Protein AF-A0A9D1FW79-F1 (afdb_monomer_lite)

Organism: NCBI:txid2840915

Radius of gyration: 16.22 Å; chains: 1; bounding box: 42×36×38 Å

Structure (mmCIF, N/CA/C/O backbone):
data_AF-A0A9D1FW79-F1
#
_entry.id   AF-A0A9D1FW79-F1
#
loop_
_atom_site.group_PDB
_atom_site.id
_atom_site.type_symbol
_atom_site.label_atom_id
_atom_site.label_alt_id
_atom_site.label_comp_id
_atom_site.label_asym_id
_atom_site.label_entity_id
_atom_site.label_seq_id
_atom_site.pdbx_PDB_ins_code
_atom_site.Cartn_x
_atom_site.Cartn_y
_atom_site.Cartn_z
_atom_site.occupancy
_atom_site.B_iso_or_equiv
_atom_site.auth_seq_id
_atom_site.auth_comp_id
_atom_site.auth_asym_id
_atom_site.auth_atom_id
_atom_site.pdbx_PDB_model_num
ATOM 1 N N . MET A 1 1 ? -25.979 -17.516 -3.927 1.00 38.56 1 MET A N 1
ATOM 2 C CA . MET A 1 1 ? -25.677 -16.945 -2.597 1.00 38.56 1 MET A CA 1
ATOM 3 C C . MET A 1 1 ? -25.446 -15.450 -2.789 1.00 38.56 1 MET A C 1
ATOM 5 O O . MET A 1 1 ? -24.369 -15.027 -3.184 1.00 38.56 1 MET A O 1
ATOM 9 N N . THR A 1 2 ? -26.517 -14.669 -2.698 1.00 31.45 2 THR A N 1
ATOM 10 C CA . THR A 1 2 ? -26.537 -13.228 -2.967 1.00 31.45 2 THR A CA 1
ATOM 11 C C . THR A 1 2 ? -25.908 -12.499 -1.789 1.00 31.45 2 THR A C 1
ATOM 13 O O . THR A 1 2 ? -26.411 -12.565 -0.671 1.00 31.45 2 THR A O 1
ATOM 16 N N . ILE A 1 3 ? -24.782 -11.828 -2.032 1.00 42.06 3 ILE A N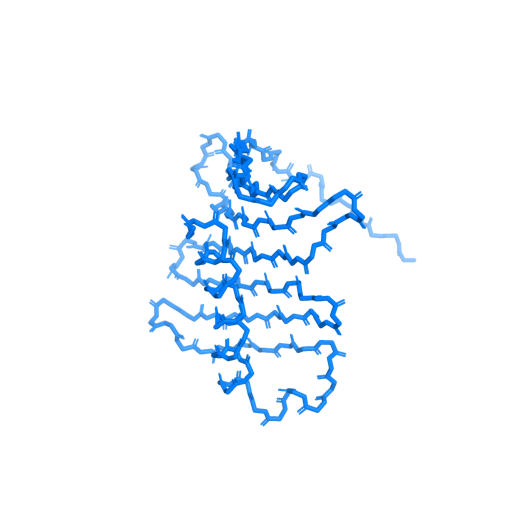 1
ATOM 17 C CA . ILE A 1 3 ? -24.145 -10.951 -1.051 1.00 42.06 3 ILE A CA 1
ATOM 18 C C . ILE A 1 3 ? -25.148 -9.836 -0.756 1.00 42.06 3 ILE A C 1
ATOM 20 O O . ILE A 1 3 ? -25.394 -8.976 -1.598 1.00 42.06 3 ILE A O 1
ATOM 24 N N . SER A 1 4 ? -25.761 -9.867 0.425 1.00 39.12 4 SER A N 1
ATOM 25 C CA . SER A 1 4 ? -26.526 -8.749 0.962 1.00 39.12 4 SER A CA 1
ATOM 26 C C . SER A 1 4 ? -25.555 -7.588 1.166 1.00 39.12 4 SER A C 1
ATOM 28 O O . SER A 1 4 ? -24.880 -7.499 2.194 1.00 39.12 4 SER A O 1
ATOM 30 N N . ILE A 1 5 ? -25.410 -6.739 0.152 1.00 49.00 5 ILE A N 1
ATOM 31 C CA . ILE A 1 5 ? -24.562 -5.554 0.227 1.00 49.00 5 ILE A CA 1
ATOM 32 C C . ILE A 1 5 ? -25.130 -4.668 1.340 1.00 49.00 5 ILE A C 1
ATOM 34 O O . ILE A 1 5 ? -26.250 -4.172 1.248 1.00 49.00 5 ILE A O 1
ATOM 38 N N . LEU A 1 6 ? -24.351 -4.572 2.419 1.00 48.69 6 LEU A N 1
ATOM 39 C CA . LEU A 1 6 ? -24.423 -3.645 3.548 1.00 48.69 6 LEU A CA 1
ATOM 40 C C . LEU A 1 6 ? -25.430 -2.491 3.371 1.00 48.69 6 LEU A C 1
ATOM 42 O O . LEU A 1 6 ? -25.066 -1.408 2.918 1.00 48.69 6 LEU A O 1
ATOM 46 N N . LYS A 1 7 ? -26.669 -2.674 3.847 1.00 49.50 7 LYS A N 1
ATOM 47 C CA . LYS A 1 7 ? -27.671 -1.593 3.968 1.00 49.50 7 LYS A CA 1
ATOM 48 C C . LYS A 1 7 ? -27.249 -0.455 4.921 1.00 49.50 7 LYS A C 1
ATOM 50 O O . LYS A 1 7 ? -27.906 0.575 4.952 1.00 49.50 7 LYS A O 1
ATOM 55 N N . ASN A 1 8 ? -26.131 -0.612 5.639 1.00 56.06 8 ASN A N 1
ATOM 56 C CA . ASN A 1 8 ? -25.614 0.333 6.636 1.00 56.06 8 ASN A CA 1
ATOM 57 C C . ASN A 1 8 ? -24.227 0.909 6.284 1.00 56.06 8 ASN A C 1
ATOM 59 O O . ASN A 1 8 ? -23.521 1.398 7.167 1.00 56.06 8 ASN A O 1
ATOM 63 N N . ALA A 1 9 ? -23.776 0.819 5.028 1.00 63.00 9 ALA A N 1
ATOM 64 C CA . ALA A 1 9 ? -22.492 1.404 4.646 1.00 63.00 9 ALA A CA 1
ATOM 65 C C . ALA A 1 9 ? -22.573 2.942 4.688 1.00 63.00 9 ALA A C 1
ATOM 67 O O . ALA A 1 9 ? -23.198 3.565 3.834 1.00 63.00 9 ALA A O 1
ATOM 68 N N . VAL A 1 10 ? -21.929 3.560 5.683 1.00 71.69 10 VAL A N 1
ATOM 69 C CA . VAL A 1 10 ? -21.806 5.022 5.753 1.00 71.69 10 VAL A CA 1
ATOM 70 C C . VAL A 1 10 ? -20.931 5.491 4.583 1.00 71.69 10 VAL A C 1
ATOM 72 O O . VAL A 1 10 ? -19.798 5.012 4.453 1.00 71.69 10 VAL A O 1
ATOM 75 N N . PRO A 1 11 ? -21.408 6.414 3.728 1.00 77.88 11 PRO A N 1
ATOM 76 C CA . PRO A 1 11 ? -20.617 6.904 2.610 1.00 77.88 11 PRO A CA 1
ATOM 77 C C . PRO A 1 11 ? -19.367 7.626 3.118 1.00 77.88 11 PRO A C 1
ATOM 79 O O . PRO A 1 11 ? -19.426 8.461 4.026 1.00 77.88 11 PRO A O 1
ATOM 82 N N . LEU A 1 12 ? -18.224 7.309 2.514 1.00 84.62 12 LEU A N 1
ATOM 83 C CA . LEU A 1 12 ? -16.963 7.973 2.818 1.00 84.62 12 LEU A CA 1
ATOM 84 C C . LEU A 1 12 ? -16.867 9.286 2.038 1.00 84.62 12 LEU A C 1
ATOM 86 O O . LEU A 1 12 ? -17.032 9.315 0.819 1.00 84.62 12 LEU A O 1
ATOM 90 N N . LEU A 1 13 ? -16.540 10.366 2.741 1.00 88.94 13 LEU A N 1
ATOM 91 C CA . LEU A 1 13 ? -16.044 11.587 2.125 1.00 88.94 13 LEU A CA 1
ATOM 92 C C . LEU A 1 13 ? -14.640 11.342 1.576 1.00 88.94 13 LEU A C 1
ATOM 94 O O . LEU A 1 13 ? -13.857 10.604 2.174 1.00 88.94 13 LEU A O 1
ATOM 98 N N . LYS A 1 14 ? -14.322 11.987 0.453 1.00 91.62 14 LYS A N 1
ATOM 99 C CA . LYS A 1 14 ? -13.047 11.862 -0.258 1.00 91.62 14 LYS A CA 1
ATOM 100 C C . LYS A 1 14 ? -12.403 13.236 -0.407 1.00 91.62 14 LYS A C 1
ATOM 102 O O . LYS A 1 14 ? -13.034 14.159 -0.914 1.00 91.62 14 LYS A O 1
ATOM 107 N N . LYS A 1 15 ? -11.127 13.350 -0.040 1.00 91.81 15 LYS A N 1
ATOM 108 C CA . LYS A 1 15 ? -10.286 14.516 -0.345 1.00 91.81 15 LYS A CA 1
ATOM 109 C C . LYS A 1 15 ? -9.020 14.053 -1.054 1.00 91.81 15 LYS A C 1
ATOM 111 O O . LYS A 1 15 ? -8.261 13.276 -0.480 1.00 91.81 15 LYS A O 1
ATOM 116 N N . SER A 1 16 ? -8.796 14.534 -2.274 1.00 94.44 16 SER A N 1
ATOM 117 C CA . SER A 1 16 ? -7.631 14.181 -3.093 1.00 94.44 16 SER A CA 1
ATOM 118 C C . SER A 1 16 ? -6.787 15.410 -3.405 1.00 94.44 16 SER A C 1
ATOM 120 O O . SER A 1 16 ? -7.325 16.488 -3.636 1.00 94.44 16 SER A O 1
ATOM 122 N N . ILE A 1 17 ? -5.471 15.227 -3.415 1.00 95.00 17 ILE A N 1
ATOM 123 C CA . ILE A 1 17 ? -4.488 16.205 -3.880 1.00 95.00 17 ILE A CA 1
ATOM 124 C C . ILE A 1 17 ? -3.613 15.497 -4.913 1.00 95.00 17 ILE A C 1
ATOM 126 O O . ILE A 1 17 ? -3.139 14.385 -4.664 1.00 95.00 17 ILE A O 1
ATOM 130 N N . GLU A 1 18 ? -3.432 16.126 -6.068 1.00 94.69 18 GLU A N 1
ATOM 131 C CA . GLU A 1 18 ? -2.590 15.631 -7.153 1.00 94.69 18 GLU A CA 1
ATOM 132 C C . GLU A 1 18 ? -1.338 16.497 -7.277 1.00 94.69 18 GLU A C 1
ATOM 134 O O . GLU A 1 18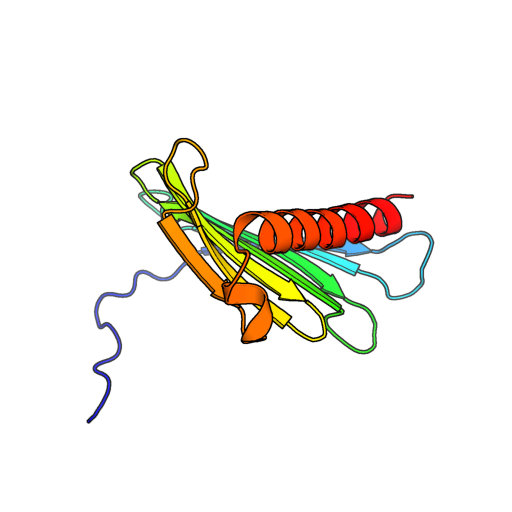 ? -1.400 17.722 -7.191 1.00 94.69 18 GLU A O 1
ATOM 139 N N . PHE A 1 19 ? -0.206 15.837 -7.489 1.00 93.38 19 PHE A N 1
ATOM 140 C CA . PHE A 1 19 ? 1.088 16.450 -7.716 1.00 93.38 19 PHE A CA 1
ATOM 141 C C . PHE A 1 19 ? 1.621 15.940 -9.052 1.00 93.38 19 PHE A C 1
ATOM 143 O O . PHE A 1 19 ? 1.680 14.729 -9.284 1.00 93.38 19 PHE A O 1
ATOM 150 N N . ASN A 1 20 ? 2.040 16.857 -9.918 1.00 92.62 20 ASN A N 1
ATOM 151 C CA . ASN A 1 20 ? 2.739 16.524 -11.154 1.00 92.62 20 ASN A CA 1
ATOM 152 C C . ASN A 1 20 ? 4.247 16.553 -10.902 1.00 92.62 20 ASN A C 1
ATOM 154 O O . ASN A 1 20 ? 4.738 17.457 -10.227 1.00 92.62 20 ASN A O 1
ATOM 158 N N . SER A 1 21 ? 4.975 15.576 -11.438 1.00 87.69 21 SER A N 1
ATOM 159 C CA . SER A 1 21 ? 6.436 15.601 -11.396 1.00 87.69 21 SER A CA 1
ATOM 160 C C . SER A 1 21 ? 6.953 16.745 -12.267 1.00 87.69 21 SER A C 1
ATOM 162 O O . SER A 1 21 ? 6.523 16.900 -13.411 1.00 87.69 21 SER A O 1
ATOM 164 N N . SER A 1 22 ? 7.899 17.523 -11.742 1.00 85.06 22 SER A N 1
ATOM 165 C CA . SER A 1 22 ? 8.600 18.571 -12.493 1.00 85.06 22 SER A CA 1
ATOM 166 C C . SER A 1 22 ? 9.656 18.014 -13.453 1.00 85.06 22 SER A C 1
ATOM 168 O O . SER A 1 22 ? 10.063 18.713 -14.377 1.00 85.06 22 SER A O 1
ATOM 170 N N . ARG A 1 23 ? 10.098 16.765 -13.253 1.00 83.88 23 ARG A N 1
ATOM 171 C CA . ARG A 1 23 ? 11.205 16.152 -14.004 1.00 83.88 23 ARG A CA 1
ATOM 172 C C . ARG A 1 23 ? 10.778 15.097 -15.009 1.00 83.88 23 ARG A C 1
ATOM 174 O O . ARG A 1 23 ? 11.439 14.927 -16.028 1.00 83.88 23 ARG A O 1
ATOM 181 N N . THR A 1 24 ? 9.707 14.358 -14.729 1.00 83.88 24 THR A N 1
ATOM 182 C CA . THR A 1 24 ? 9.240 13.280 -15.608 1.00 83.88 24 THR A CA 1
ATOM 183 C C . THR A 1 24 ? 7.862 13.623 -16.164 1.00 83.88 24 THR A C 1
ATOM 185 O O . THR A 1 24 ? 6.862 13.496 -15.448 1.00 83.88 24 THR A O 1
ATOM 188 N N . PRO A 1 25 ? 7.771 14.033 -17.444 1.00 85.44 25 PRO A N 1
ATOM 189 C CA . PRO A 1 25 ? 6.503 14.386 -18.065 1.00 85.44 25 PRO A CA 1
ATOM 190 C C . PRO A 1 25 ? 5.463 13.271 -17.936 1.00 85.44 25 PRO A C 1
ATOM 192 O O . PRO A 1 25 ? 5.677 12.131 -18.340 1.00 85.44 25 PRO A O 1
ATOM 195 N N . GLY A 1 26 ? 4.301 13.614 -17.382 1.00 86.50 26 GLY A N 1
ATOM 196 C CA . GLY A 1 26 ? 3.197 12.673 -17.200 1.00 86.50 26 GLY A CA 1
ATOM 197 C C . GLY A 1 26 ? 3.317 11.749 -15.987 1.00 86.50 26 GLY A C 1
ATOM 198 O O . GLY A 1 26 ? 2.398 10.960 -15.784 1.00 86.50 26 GLY A O 1
ATOM 199 N N . TYR A 1 27 ? 4.375 11.849 -15.174 1.00 91.00 27 TYR A N 1
ATOM 200 C CA . TYR A 1 27 ? 4.449 11.165 -13.883 1.00 91.00 27 TYR A CA 1
ATOM 201 C C . TYR A 1 27 ? 3.714 11.968 -12.804 1.00 91.00 27 TYR A C 1
ATOM 203 O O . TYR A 1 27 ? 3.926 13.175 -12.659 1.00 91.00 27 TYR A O 1
ATOM 211 N N . ARG A 1 28 ? 2.827 11.304 -12.059 1.00 94.19 28 ARG A N 1
ATOM 212 C CA . ARG A 1 28 ? 1.921 11.938 -11.093 1.00 94.19 28 ARG A CA 1
ATOM 213 C C . ARG A 1 28 ? 1.858 11.164 -9.790 1.00 94.19 28 ARG A C 1
ATOM 215 O O . ARG A 1 28 ? 1.841 9.930 -9.797 1.00 94.19 28 ARG A O 1
ATOM 222 N N . MET A 1 29 ? 1.733 11.904 -8.695 1.00 94.50 29 MET A N 1
ATOM 223 C CA . MET A 1 29 ? 1.410 11.374 -7.378 1.00 94.50 29 MET A CA 1
ATOM 224 C C . MET A 1 29 ? 0.034 11.885 -6.948 1.00 94.50 29 MET A C 1
ATOM 226 O O . MET A 1 29 ? -0.200 13.090 -6.903 1.00 94.50 29 MET A O 1
ATOM 230 N N . THR A 1 30 ? -0.874 10.982 -6.589 1.00 95.50 30 THR A N 1
ATOM 231 C CA . THR A 1 30 ? -2.190 11.329 -6.043 1.00 95.50 30 THR A CA 1
ATOM 232 C C . THR A 1 30 ? -2.284 10.848 -4.602 1.00 95.50 30 THR A C 1
ATOM 234 O O . THR A 1 30 ? -2.250 9.644 -4.335 1.00 95.50 30 THR A O 1
ATOM 237 N N . ASN A 1 31 ? -2.475 11.784 -3.676 1.00 95.06 31 ASN A N 1
ATOM 238 C CA . ASN A 1 31 ? -2.733 11.493 -2.271 1.00 95.06 31 ASN A CA 1
ATOM 239 C C . ASN A 1 31 ? -4.225 11.658 -1.997 1.00 95.06 31 ASN A C 1
ATOM 241 O O . ASN A 1 31 ? -4.785 12.726 -2.233 1.00 95.06 31 ASN A O 1
ATOM 245 N N . THR A 1 32 ? -4.878 10.613 -1.496 1.00 95.00 32 THR A N 1
ATOM 246 C CA . THR A 1 32 ? -6.310 10.643 -1.181 1.00 95.00 32 THR A CA 1
ATOM 247 C C . THR A 1 32 ? -6.558 10.234 0.259 1.00 95.00 32 THR A C 1
ATOM 249 O O . THR A 1 32 ? -5.969 9.276 0.750 1.00 95.00 32 THR A O 1
ATOM 252 N N . LYS A 1 33 ? -7.454 10.957 0.927 1.00 92.31 33 LYS A N 1
ATOM 253 C CA . LYS A 1 33 ? -7.972 10.627 2.252 1.00 92.31 33 LYS A CA 1
ATOM 254 C C . LYS A 1 33 ? -9.455 10.306 2.145 1.00 92.31 33 LYS A C 1
ATOM 256 O O . LYS A 1 33 ? -10.193 11.058 1.506 1.00 92.31 33 LYS A O 1
ATOM 261 N N . TYR A 1 34 ? -9.870 9.227 2.798 1.00 91.12 34 TYR A N 1
ATOM 262 C CA . TYR A 1 34 ? -11.266 8.853 2.969 1.00 91.12 34 TYR A CA 1
ATOM 263 C C . TYR A 1 34 ? -11.619 8.827 4.453 1.00 91.12 34 TYR A C 1
ATOM 265 O O . TYR A 1 34 ? -10.846 8.314 5.265 1.00 91.12 34 TYR A O 1
ATOM 273 N N . TYR A 1 35 ? -12.766 9.402 4.796 1.00 85.81 35 TYR A N 1
ATOM 274 C CA . TYR A 1 35 ? -13.260 9.503 6.169 1.00 85.81 35 TYR A CA 1
ATOM 275 C C . TYR A 1 35 ? -14.779 9.686 6.176 1.00 85.81 35 TYR A C 1
ATOM 277 O O . TYR A 1 35 ? -15.361 10.211 5.232 1.00 85.81 35 TYR A O 1
ATOM 285 N N . THR A 1 36 ? -15.449 9.263 7.238 1.00 82.75 36 THR A N 1
ATOM 286 C CA . THR A 1 36 ? -16.868 9.575 7.483 1.00 82.75 36 THR A CA 1
ATOM 287 C C . THR A 1 36 ? -17.023 10.983 8.071 1.00 82.75 36 THR A C 1
ATOM 289 O O . THR A 1 36 ? -16.056 11.556 8.562 1.00 82.75 36 THR A O 1
ATOM 292 N N . LYS A 1 37 ? -18.235 11.562 8.030 1.00 77.19 37 LYS A N 1
ATOM 293 C CA . LYS A 1 37 ? -18.512 12.909 8.579 1.00 77.19 37 LYS A CA 1
ATOM 294 C C . LYS A 1 37 ? -18.318 12.994 10.100 1.00 77.19 37 LYS A C 1
ATOM 296 O O . LYS A 1 37 ? -17.739 13.961 10.578 1.00 77.19 37 LYS A O 1
ATOM 301 N N . SER A 1 38 ? -18.821 12.007 10.841 1.00 75.75 38 SER A N 1
ATOM 302 C CA . SER A 1 38 ? -18.685 11.893 12.296 1.00 75.75 38 SER A CA 1
ATOM 303 C C . SER A 1 38 ? -18.959 10.441 12.723 1.00 75.75 38 SER A C 1
ATOM 305 O O . SER A 1 38 ? -19.992 9.910 12.310 1.00 75.75 38 SER A O 1
ATOM 307 N N . PRO A 1 39 ? -18.070 9.771 13.486 1.00 69.38 39 PRO A N 1
ATOM 308 C CA . PRO A 1 39 ? -16.685 10.173 13.784 1.00 69.38 39 PRO A CA 1
ATOM 309 C C . PRO A 1 39 ? -15.861 10.291 12.489 1.00 69.38 39 PRO A C 1
ATOM 311 O O . PRO A 1 39 ? -16.325 9.850 11.448 1.00 69.38 39 PRO A O 1
ATOM 314 N N . LEU A 1 40 ? -14.648 10.853 12.492 1.00 69.88 40 LEU A N 1
ATOM 315 C CA . LEU A 1 40 ? -13.759 10.860 11.308 1.00 69.88 40 LEU A CA 1
ATOM 316 C C . LEU A 1 40 ? -13.094 9.478 11.089 1.00 69.88 40 LEU A C 1
ATOM 318 O O . LEU A 1 40 ? -11.871 9.381 10.982 1.00 69.88 40 LEU A O 1
ATOM 322 N N . MET A 1 41 ? -13.881 8.394 11.091 1.00 71.38 41 MET A N 1
ATOM 323 C CA . MET A 1 41 ? -13.403 7.007 11.065 1.00 71.38 41 MET A CA 1
ATOM 324 C C . MET A 1 41 ? -14.289 6.080 10.214 1.00 71.38 41 MET A C 1
ATOM 326 O O . MET A 1 41 ? -15.498 6.057 10.397 1.00 71.38 41 MET A O 1
ATOM 330 N N . PRO A 1 42 ?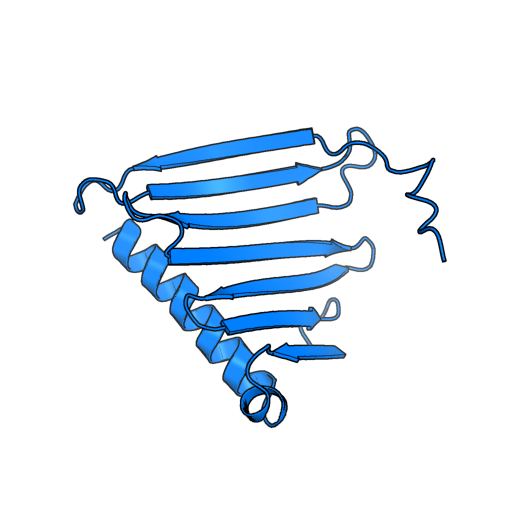 -13.710 5.207 9.375 1.00 67.56 42 PRO A N 1
ATOM 331 C CA . PRO A 1 42 ? -12.290 4.885 9.309 1.00 67.56 42 PRO A CA 1
ATOM 332 C C . PRO A 1 42 ? -11.486 5.961 8.584 1.00 67.56 42 PRO A C 1
ATOM 334 O O . PRO A 1 42 ? -11.945 6.524 7.594 1.00 67.56 42 PRO A O 1
ATOM 337 N N . LYS A 1 43 ? -10.263 6.208 9.058 1.00 85.38 43 LYS A N 1
ATOM 338 C CA . LYS A 1 43 ? -9.297 7.041 8.345 1.00 85.38 43 LYS A CA 1
ATOM 339 C C . LYS A 1 43 ? -8.537 6.154 7.367 1.00 85.38 43 LYS A C 1
ATOM 341 O O . LYS A 1 43 ? -7.715 5.334 7.783 1.00 85.38 43 LYS A O 1
ATOM 346 N N . ILE A 1 44 ? -8.838 6.302 6.082 1.00 92.81 44 ILE A N 1
ATOM 347 C CA . ILE A 1 44 ? -8.115 5.625 5.005 1.00 92.81 44 ILE A CA 1
ATOM 348 C C . ILE A 1 44 ? -7.275 6.666 4.279 1.00 92.81 44 ILE A C 1
ATOM 350 O O . ILE A 1 44 ? -7.787 7.711 3.882 1.00 92.81 44 ILE A O 1
ATOM 354 N N . GLU A 1 45 ? -5.998 6.382 4.084 1.00 94.69 45 GLU A N 1
ATOM 355 C CA . GLU A 1 45 ? -5.091 7.210 3.294 1.00 94.69 45 GLU A CA 1
ATOM 356 C C . GLU A 1 45 ? -4.522 6.359 2.162 1.00 94.69 45 GLU A C 1
ATOM 358 O O . GLU A 1 45 ? -4.199 5.191 2.365 1.00 94.69 45 GLU A O 1
ATOM 363 N N . SER A 1 46 ? -4.432 6.917 0.958 1.00 96.31 46 SER A N 1
ATOM 364 C CA . SER A 1 46 ? -3.832 6.250 -0.193 1.00 96.31 46 SER A CA 1
ATOM 365 C C . SER A 1 46 ? -2.863 7.170 -0.921 1.00 96.31 46 SER A C 1
ATOM 367 O O . SER A 1 46 ? -3.196 8.325 -1.193 1.00 96.31 46 SER A O 1
ATOM 369 N N . HIS A 1 47 ? -1.722 6.616 -1.303 1.00 95.25 47 HIS A N 1
ATOM 370 C CA . HIS A 1 47 ? -0.661 7.244 -2.075 1.00 95.25 47 HIS A CA 1
ATOM 371 C C . HIS A 1 47 ? -0.504 6.474 -3.378 1.00 95.25 47 HIS A C 1
ATOM 373 O O . HIS A 1 47 ? -0.178 5.288 -3.365 1.00 95.25 47 HIS A O 1
ATOM 379 N N . LYS A 1 48 ? -0.770 7.131 -4.502 1.00 96.00 48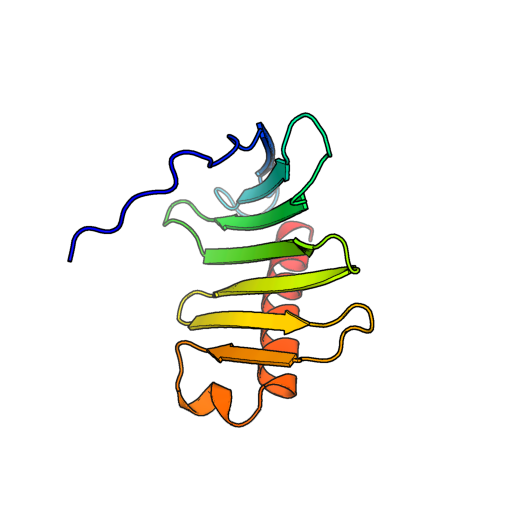 LYS A N 1
ATOM 380 C CA . LYS A 1 48 ? -0.781 6.502 -5.822 1.00 96.00 48 LYS A CA 1
ATOM 381 C C . LYS A 1 48 ? 0.226 7.172 -6.732 1.00 96.00 48 LYS A C 1
ATOM 383 O O . LYS A 1 48 ? 0.187 8.387 -6.877 1.00 96.00 48 LYS A O 1
ATOM 388 N N . PHE A 1 49 ? 1.060 6.374 -7.383 1.00 95.06 49 PHE A N 1
ATOM 389 C CA . PHE A 1 49 ? 1.994 6.821 -8.408 1.00 95.06 49 PHE A CA 1
ATOM 390 C C . PHE A 1 49 ? 1.529 6.310 -9.766 1.00 95.06 49 PHE A C 1
ATOM 392 O O . PHE A 1 49 ? 1.272 5.114 -9.938 1.00 95.06 49 PHE A O 1
ATOM 399 N N . SER A 1 50 ? 1.421 7.206 -10.740 1.00 93.88 50 SER A N 1
ATOM 400 C CA . SER A 1 50 ? 0.911 6.890 -12.078 1.00 93.88 50 SER A CA 1
ATOM 401 C C . SER A 1 50 ? 1.717 7.583 -13.169 1.00 93.88 50 SER A C 1
ATOM 403 O O . SER A 1 50 ? 2.306 8.637 -12.936 1.00 93.88 50 SER A O 1
ATOM 405 N N . THR A 1 51 ? 1.752 6.974 -14.351 1.00 90.44 51 THR A N 1
ATOM 406 C CA . THR A 1 51 ? 2.185 7.617 -15.598 1.00 90.44 51 THR A CA 1
ATOM 407 C C . THR A 1 51 ? 1.002 7.684 -16.565 1.00 90.44 51 THR A C 1
ATOM 409 O O . THR A 1 51 ? -0.113 7.275 -16.232 1.00 90.44 51 THR A O 1
ATOM 412 N N . ARG A 1 52 ? 1.247 8.150 -17.794 1.00 87.12 52 ARG A N 1
ATOM 413 C CA . ARG A 1 52 ? 0.268 8.080 -18.890 1.00 87.12 52 ARG A CA 1
ATOM 414 C C . ARG A 1 52 ? -0.209 6.651 -19.180 1.00 87.12 52 ARG A C 1
ATOM 416 O O . ARG A 1 52 ? -1.363 6.479 -19.543 1.00 87.12 52 ARG A O 1
ATOM 423 N N . ASP A 1 53 ? 0.631 5.644 -18.940 1.00 87.25 53 ASP A N 1
ATOM 424 C CA . ASP A 1 53 ? 0.301 4.225 -19.163 1.00 87.25 53 ASP A CA 1
ATOM 425 C C . ASP A 1 53 ? -0.439 3.590 -17.973 1.00 87.25 53 ASP A C 1
ATOM 427 O O . ASP A 1 53 ? -0.615 2.375 -17.920 1.00 87.25 53 ASP A O 1
ATOM 431 N N . GLY A 1 54 ? -0.834 4.391 -16.981 1.00 88.06 54 GLY A N 1
ATOM 432 C CA . GLY A 1 54 ? -1.628 3.949 -15.841 1.00 88.06 54 GLY A CA 1
ATOM 433 C C . GLY A 1 54 ? -0.868 3.910 -14.517 1.00 88.06 54 GLY A C 1
ATOM 434 O O . GLY A 1 54 ? 0.173 4.546 -14.320 1.00 88.06 54 GLY A O 1
ATOM 435 N N . ILE A 1 55 ? -1.447 3.194 -13.554 1.00 88.19 55 ILE A N 1
ATOM 436 C CA . ILE A 1 55 ? -0.953 3.130 -12.176 1.00 88.19 55 ILE A CA 1
ATOM 437 C C . ILE A 1 55 ? 0.299 2.259 -12.132 1.00 88.19 55 ILE A C 1
ATOM 439 O O . ILE A 1 55 ? 0.273 1.108 -12.553 1.00 88.19 55 ILE A O 1
ATOM 443 N N . LYS A 1 56 ? 1.390 2.802 -11.587 1.00 92.06 56 LYS A N 1
ATOM 444 C CA . LYS A 1 56 ? 2.645 2.064 -11.398 1.00 92.06 56 LYS A CA 1
ATOM 445 C C . LYS A 1 56 ? 2.731 1.438 -10.017 1.00 92.06 56 LYS A C 1
ATOM 447 O O . LYS A 1 56 ? 3.265 0.350 -9.878 1.00 92.06 56 LYS A O 1
ATOM 452 N N . CYS A 1 57 ? 2.230 2.122 -8.994 1.00 94.88 57 CYS A N 1
ATOM 453 C CA . CYS A 1 57 ? 2.013 1.515 -7.686 1.00 94.88 57 CYS A CA 1
ATOM 454 C C . CYS A 1 57 ? 1.044 2.347 -6.848 1.00 94.88 57 CYS A C 1
ATOM 456 O O . CYS A 1 57 ? 0.839 3.540 -7.086 1.00 94.88 57 CYS A O 1
ATOM 458 N N . GLU A 1 58 ? 0.458 1.709 -5.846 1.00 96.62 58 GLU A N 1
ATOM 459 C CA . GLU A 1 58 ? -0.393 2.351 -4.858 1.00 96.62 58 GLU A CA 1
ATOM 460 C C . GLU A 1 58 ? -0.137 1.745 -3.480 1.00 96.62 58 GLU A C 1
ATOM 462 O O . GLU A 1 58 ? -0.112 0.529 -3.310 1.00 96.62 58 GLU A O 1
ATOM 467 N N . PHE A 1 59 ? 0.004 2.601 -2.479 1.00 97.69 59 PHE A N 1
ATOM 468 C CA . PHE A 1 59 ? -0.040 2.225 -1.076 1.00 97.69 59 PHE A CA 1
ATOM 469 C C . PHE A 1 59 ? -1.329 2.764 -0.467 1.00 97.69 59 PHE A C 1
ATOM 471 O O . PHE A 1 59 ? -1.697 3.912 -0.705 1.00 97.69 59 PHE A O 1
ATOM 478 N N . SER A 1 60 ? -2.030 1.957 0.320 1.00 97.25 60 SER A N 1
ATOM 479 C CA . SER A 1 60 ? -3.168 2.407 1.116 1.00 97.25 60 SER A CA 1
ATOM 480 C C . SER A 1 60 ? -3.028 1.923 2.548 1.00 97.25 60 SER A C 1
ATOM 482 O O . SER A 1 60 ? -2.643 0.782 2.773 1.00 97.25 60 SER A O 1
ATOM 484 N N . THR A 1 61 ? -3.414 2.749 3.510 1.00 96.81 61 THR A N 1
ATOM 485 C CA . THR A 1 61 ? -3.504 2.364 4.915 1.00 96.81 61 THR A CA 1
ATOM 486 C C . THR A 1 61 ? -4.872 2.728 5.467 1.00 96.81 61 THR A C 1
ATOM 488 O O . THR A 1 61 ? -5.398 3.808 5.196 1.00 96.81 61 THR A O 1
ATOM 491 N N . LYS A 1 62 ? -5.473 1.820 6.231 1.00 94.75 62 LYS A N 1
ATOM 492 C CA . LYS A 1 62 ? -6.675 2.066 7.027 1.00 94.75 62 LYS A CA 1
ATOM 493 C C . LYS A 1 62 ? -6.291 1.976 8.493 1.00 94.75 62 LYS A C 1
ATOM 495 O O . LYS A 1 62 ? -5.861 0.918 8.941 1.00 94.75 62 LYS A O 1
ATOM 500 N N . SER A 1 63 ? -6.495 3.059 9.234 1.00 92.06 63 SER A N 1
ATOM 501 C CA . SER A 1 63 ? -6.367 3.051 10.694 1.00 92.06 63 SER A CA 1
ATOM 502 C C . SER A 1 63 ? -7.707 2.704 11.342 1.00 92.06 63 SER A C 1
ATOM 504 O O . SER A 1 63 ? -8.758 3.201 10.920 1.00 92.06 63 SER A O 1
ATOM 506 N N . PHE A 1 64 ? -7.666 1.839 12.350 1.00 88.94 64 PHE A N 1
ATOM 507 C CA . PHE A 1 64 ? -8.817 1.447 13.161 1.00 88.94 64 PHE A CA 1
ATOM 508 C C . PHE A 1 64 ? -8.818 2.204 14.499 1.00 88.94 64 PHE A C 1
ATOM 510 O O . PHE A 1 64 ? -7.833 2.845 14.866 1.00 88.94 64 PHE A O 1
ATOM 517 N N . GLN A 1 65 ? -9.940 2.155 15.222 1.00 86.56 65 GLN A N 1
ATOM 518 C CA . GLN A 1 65 ? -10.114 2.885 16.486 1.00 86.56 65 GLN A CA 1
ATOM 519 C C . GLN A 1 65 ? -9.165 2.410 17.597 1.00 86.56 65 GLN A C 1
ATOM 521 O O . GLN A 1 65 ? -8.745 3.212 18.423 1.00 86.56 65 GLN A O 1
ATOM 526 N N . ASP A 1 66 ? -8.787 1.133 17.590 1.00 89.12 66 ASP A N 1
ATOM 527 C CA . ASP A 1 66 ? -7.846 0.523 18.539 1.00 89.12 66 ASP A CA 1
ATOM 528 C C . ASP A 1 66 ? -6.365 0.822 18.217 1.00 89.12 66 ASP A C 1
ATOM 530 O O . ASP A 1 66 ? -5.456 0.327 18.888 1.00 89.12 66 ASP A O 1
ATOM 534 N N . GLY A 1 67 ? -6.109 1.620 17.174 1.00 90.44 67 GLY A N 1
ATOM 535 C CA . GLY A 1 67 ? -4.774 1.948 16.683 1.00 90.44 67 GLY A CA 1
ATOM 536 C C . GLY A 1 67 ? -4.156 0.883 15.775 1.00 90.44 67 GLY A C 1
ATOM 537 O O . GLY A 1 67 ? -3.065 1.113 15.246 1.00 90.44 67 GLY A O 1
ATOM 538 N N . SER A 1 68 ? -4.828 -0.251 15.548 1.00 94.25 68 SER A N 1
ATOM 539 C CA . SER A 1 68 ? -4.406 -1.215 14.532 1.00 94.25 68 SER A CA 1
ATOM 540 C C . SER A 1 68 ? -4.485 -0.601 13.131 1.00 94.25 68 SER A C 1
ATOM 542 O O . SER A 1 68 ? -5.151 0.419 12.895 1.00 94.25 68 SER A O 1
ATOM 544 N N . LYS A 1 69 ? -3.762 -1.199 12.181 1.00 95.94 69 LYS A N 1
ATOM 545 C CA . LYS A 1 69 ? -3.689 -0.725 10.795 1.00 95.94 69 LYS A CA 1
ATOM 546 C C . LYS A 1 69 ? -3.803 -1.875 9.810 1.00 95.94 69 LYS A C 1
ATOM 548 O O . LYS A 1 69 ? -3.230 -2.937 10.026 1.00 95.94 69 LYS A O 1
ATOM 553 N N . LEU A 1 70 ? -4.499 -1.628 8.705 1.00 97.50 70 LEU A N 1
ATOM 554 C CA . LEU A 1 70 ? -4.453 -2.457 7.506 1.00 97.50 70 LEU A CA 1
ATOM 555 C C . LEU A 1 70 ? -3.704 -1.687 6.426 1.00 97.50 70 LEU A C 1
ATOM 557 O O . LEU A 1 70 ? -4.219 -0.696 5.912 1.00 97.50 70 LEU A O 1
ATOM 561 N N . ASP A 1 71 ? -2.536 -2.187 6.065 1.00 98.00 71 ASP A N 1
ATOM 562 C CA . ASP A 1 71 ? -1.720 -1.683 4.975 1.00 98.00 71 ASP A CA 1
ATOM 563 C C . ASP A 1 71 ? -1.921 -2.555 3.738 1.00 98.00 71 ASP A C 1
ATOM 565 O O . ASP A 1 71 ? -1.975 -3.784 3.816 1.00 98.00 71 ASP A O 1
ATOM 569 N N . VAL A 1 72 ? -2.053 -1.915 2.583 1.00 98.31 72 VAL A N 1
ATOM 570 C CA . VAL A 1 72 ? -2.223 -2.573 1.292 1.00 98.31 72 VAL A CA 1
ATOM 571 C C . VAL A 1 72 ? -1.258 -1.951 0.296 1.00 98.31 72 VAL A C 1
ATOM 573 O O . VAL A 1 72 ? -1.396 -0.781 -0.061 1.00 98.31 72 VAL A O 1
ATOM 576 N N . PHE A 1 73 ? -0.311 -2.747 -0.182 1.00 98.12 73 PHE A N 1
ATOM 577 C CA . PHE A 1 73 ? 0.596 -2.394 -1.265 1.00 98.12 73 PHE A CA 1
ATOM 578 C C . PHE A 1 73 ? 0.069 -3.023 -2.547 1.00 98.12 73 PHE A C 1
ATOM 580 O O . PHE A 1 73 ? -0.219 -4.216 -2.587 1.00 98.12 73 PHE A O 1
ATOM 587 N N . ARG A 1 74 ? -0.077 -2.214 -3.587 1.00 97.44 74 ARG A N 1
ATOM 588 C CA . ARG A 1 74 ? -0.381 -2.633 -4.954 1.00 97.44 74 ARG A CA 1
ATOM 589 C C . ARG A 1 74 ? 0.824 -2.240 -5.790 1.00 97.44 74 ARG A C 1
ATOM 591 O O . ARG A 1 74 ? 0.954 -1.086 -6.199 1.00 97.44 74 ARG A O 1
ATOM 598 N N . LEU A 1 75 ? 1.753 -3.171 -5.916 1.00 95.25 75 LEU A N 1
ATOM 599 C CA . LEU A 1 75 ? 2.944 -3.072 -6.748 1.00 95.25 75 LEU A CA 1
ATOM 600 C C . LEU A 1 75 ? 2.597 -3.576 -8.165 1.00 95.25 75 LEU A C 1
ATOM 602 O O . LEU A 1 75 ? 1.531 -4.172 -8.327 1.00 95.25 75 LEU A O 1
ATOM 606 N N . PRO A 1 76 ? 3.449 -3.346 -9.184 1.00 91.12 76 PRO A N 1
ATOM 607 C CA . PRO A 1 76 ? 3.169 -3.777 -10.557 1.00 91.12 76 PRO A CA 1
ATOM 608 C C . PRO A 1 76 ? 2.750 -5.248 -10.675 1.00 91.12 76 PRO A C 1
ATOM 610 O O . PRO A 1 76 ? 1.757 -5.543 -11.332 1.00 91.12 76 PRO A O 1
ATOM 613 N N . ASP A 1 77 ? 3.453 -6.131 -9.962 1.00 91.69 77 ASP A N 1
ATOM 614 C CA . ASP A 1 77 ? 3.300 -7.586 -10.089 1.00 91.69 77 ASP A CA 1
ATOM 615 C C . ASP A 1 77 ? 2.780 -8.248 -8.802 1.00 91.69 77 ASP A C 1
ATOM 617 O O . ASP A 1 77 ? 2.680 -9.471 -8.708 1.00 91.69 77 ASP A O 1
ATOM 621 N N . GLU A 1 78 ? 2.473 -7.457 -7.769 1.00 95.19 78 GLU A N 1
ATOM 622 C CA . GLU A 1 78 ? 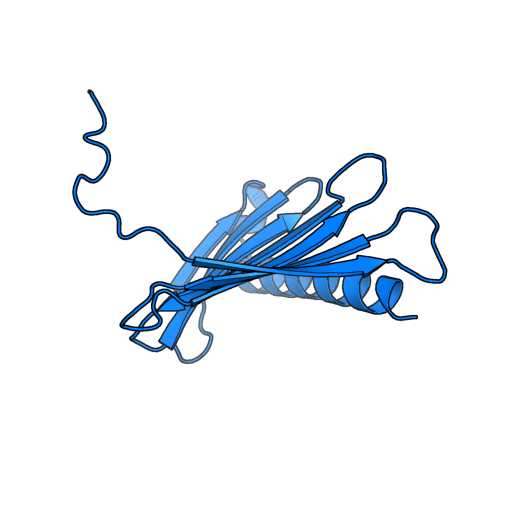2.186 -7.991 -6.441 1.00 95.19 78 GLU A CA 1
ATOM 623 C C . GLU A 1 78 ? 1.202 -7.128 -5.651 1.00 95.19 78 GLU A C 1
ATOM 625 O O . GLU A 1 78 ? 1.332 -5.906 -5.559 1.00 95.19 78 GLU A O 1
ATOM 630 N N . ILE A 1 79 ? 0.241 -7.782 -4.998 1.00 97.62 79 ILE A N 1
ATOM 631 C CA . ILE A 1 79 ? -0.624 -7.168 -3.997 1.00 97.62 79 ILE A CA 1
ATOM 632 C C . ILE A 1 79 ? -0.294 -7.763 -2.633 1.00 97.62 79 ILE A C 1
ATOM 634 O O . ILE A 1 79 ? -0.479 -8.958 -2.410 1.00 97.62 79 ILE A O 1
ATOM 638 N N . ILE A 1 80 ? 0.115 -6.909 -1.698 1.00 98.38 80 ILE A N 1
ATOM 639 C CA . ILE A 1 80 ? 0.451 -7.285 -0.323 1.00 98.38 80 ILE A CA 1
ATOM 640 C C . ILE A 1 80 ? -0.549 -6.626 0.619 1.00 98.38 80 ILE A C 1
ATOM 642 O O . ILE A 1 80 ? -0.792 -5.424 0.536 1.00 98.38 80 ILE A O 1
ATOM 646 N N . LYS A 1 81 ? -1.124 -7.403 1.532 1.00 98.44 81 LYS A N 1
ATOM 647 C CA . LYS A 1 81 ? -2.024 -6.946 2.594 1.00 98.44 81 LYS A CA 1
ATOM 648 C C . LYS A 1 81 ? -1.411 -7.305 3.938 1.00 98.44 81 LYS A C 1
ATOM 650 O O . LYS A 1 81 ? -1.090 -8.468 4.169 1.00 98.44 81 LYS A O 1
ATOM 655 N N . VAL A 1 82 ? -1.282 -6.325 4.823 1.00 98.38 82 VAL A N 1
ATOM 656 C CA . VAL A 1 82 ? -0.658 -6.492 6.138 1.00 98.38 82 VAL A CA 1
ATOM 657 C C . VAL A 1 82 ? -1.555 -5.876 7.198 1.00 98.38 82 VAL A C 1
ATOM 659 O O . VAL A 1 82 ? -1.880 -4.694 7.131 1.00 98.38 82 VAL A O 1
ATOM 662 N N . VAL A 1 83 ? -1.960 -6.669 8.184 1.00 97.94 83 VAL A N 1
ATOM 663 C CA . VAL A 1 83 ? -2.631 -6.180 9.391 1.00 97.94 83 VAL A CA 1
ATOM 664 C C . VAL A 1 83 ? -1.591 -6.073 10.491 1.00 97.94 83 VAL A C 1
ATOM 666 O O . VAL A 1 83 ? -0.918 -7.056 10.800 1.00 97.94 83 VAL A O 1
ATOM 669 N N . LYS A 1 84 ? -1.487 -4.895 11.099 1.00 97.00 84 LYS A N 1
ATOM 670 C CA . LYS A 1 84 ? -0.604 -4.626 12.233 1.00 97.00 84 LYS A CA 1
ATOM 671 C C . LYS A 1 84 ? -1.406 -4.195 13.444 1.00 97.00 84 LYS A C 1
ATOM 673 O O . LYS A 1 84 ? -2.411 -3.496 13.298 1.00 97.00 84 LYS A O 1
ATOM 678 N N . ASN A 1 85 ? -0.940 -4.548 14.636 1.00 96.31 85 ASN A N 1
ATOM 679 C CA . ASN A 1 85 ? -1.474 -3.955 15.860 1.00 96.31 85 ASN A CA 1
ATOM 680 C C . ASN A 1 85 ? -0.956 -2.515 16.057 1.00 96.31 85 ASN A C 1
ATOM 682 O O . ASN A 1 85 ? -0.172 -1.995 15.259 1.00 96.31 85 ASN A O 1
ATOM 686 N N . ARG A 1 86 ? -1.378 -1.873 17.152 1.00 95.19 86 ARG A N 1
ATOM 687 C CA . ARG A 1 86 ? -0.963 -0.505 17.509 1.00 95.19 86 ARG A CA 1
ATOM 688 C C . ARG A 1 86 ? 0.545 -0.327 17.739 1.00 95.19 86 ARG A C 1
ATOM 690 O O . ARG A 1 86 ? 1.026 0.797 17.682 1.00 95.19 86 ARG A O 1
ATOM 697 N N . PHE A 1 87 ? 1.272 -1.415 17.993 1.00 96.38 87 PHE A N 1
ATOM 698 C CA . PHE A 1 87 ? 2.722 -1.421 18.212 1.00 96.38 87 PHE A CA 1
ATOM 699 C C . PHE A 1 87 ? 3.518 -1.669 16.923 1.00 96.38 87 PHE A C 1
ATOM 701 O O . PHE A 1 87 ? 4.740 -1.604 16.934 1.00 96.38 87 PHE A O 1
ATOM 708 N N . GLY A 1 88 ? 2.833 -1.923 15.803 1.00 93.12 88 GLY A N 1
ATOM 709 C CA . GLY A 1 88 ? 3.459 -2.190 14.511 1.00 93.12 88 GLY A CA 1
ATOM 710 C C . GLY A 1 88 ? 3.744 -3.666 14.232 1.00 93.12 88 GLY A C 1
ATOM 711 O O . GLY A 1 88 ? 4.169 -3.974 13.124 1.00 93.12 88 GLY A O 1
ATOM 712 N N . GLU A 1 89 ? 3.449 -4.573 15.167 1.00 95.94 89 GLU A N 1
ATOM 713 C CA . GLU A 1 89 ? 3.638 -6.014 14.975 1.00 95.94 89 GLU A CA 1
ATOM 714 C C . GLU A 1 89 ? 2.662 -6.552 13.926 1.00 95.94 89 GLU A C 1
ATOM 716 O O . GLU A 1 89 ? 1.452 -6.296 14.009 1.00 95.94 89 GLU A O 1
ATOM 721 N N . ILE A 1 90 ? 3.165 -7.348 12.981 1.00 96.94 90 ILE A N 1
ATOM 722 C CA . ILE A 1 90 ? 2.347 -8.009 11.963 1.00 96.94 90 ILE A CA 1
ATOM 723 C C . ILE A 1 90 ? 1.492 -9.100 12.629 1.00 96.94 90 ILE A C 1
ATOM 725 O O . ILE A 1 90 ? 2.006 -10.053 13.207 1.00 96.94 90 ILE A O 1
ATOM 729 N N . LYS A 1 91 ? 0.164 -8.963 12.542 1.00 97.31 91 LYS A N 1
ATOM 730 C CA . LYS A 1 91 ? -0.817 -9.951 13.033 1.00 97.31 91 LYS A CA 1
ATOM 731 C C . LYS A 1 91 ? -1.426 -10.792 11.918 1.00 97.31 91 LYS A C 1
ATOM 733 O O . LYS A 1 91 ? -1.844 -11.916 12.168 1.00 97.31 91 LYS A O 1
ATOM 738 N N . ALA A 1 92 ? -1.474 -10.263 10.699 1.00 97.62 92 ALA A N 1
ATOM 739 C CA . ALA A 1 92 ? -1.841 -11.031 9.518 1.00 97.62 92 ALA A CA 1
ATOM 740 C C . ALA A 1 92 ? -1.112 -10.489 8.292 1.00 97.62 92 ALA A C 1
ATOM 742 O O . ALA A 1 92 ? -0.911 -9.281 8.158 1.00 97.62 92 ALA A O 1
ATOM 743 N N . PHE A 1 93 ? -0.758 -11.385 7.381 1.00 98.25 93 PHE A N 1
ATOM 744 C CA . PHE A 1 93 ? -0.062 -11.056 6.149 1.00 98.25 93 PHE A CA 1
ATOM 745 C C . PHE A 1 93 ? -0.617 -11.900 5.008 1.00 98.25 93 PHE A C 1
ATOM 747 O O . PHE A 1 93 ? -0.911 -13.081 5.190 1.00 98.25 93 PHE A O 1
ATOM 754 N N . LYS A 1 94 ? -0.760 -11.293 3.832 1.00 98.19 94 LYS A N 1
ATOM 755 C CA . LYS A 1 94 ? -1.061 -12.008 2.596 1.00 98.19 94 LYS A CA 1
ATOM 756 C C . LYS A 1 94 ? -0.435 -11.297 1.407 1.00 98.19 94 LYS A C 1
ATOM 758 O O . LYS A 1 94 ? -0.744 -10.131 1.168 1.00 98.19 94 LYS A O 1
ATOM 763 N N . SER A 1 95 ? 0.358 -12.022 0.637 1.00 98.00 95 SER A N 1
ATOM 764 C CA . SER A 1 95 ? 0.798 -11.628 -0.697 1.00 98.00 95 SER A CA 1
ATOM 765 C C . SER A 1 95 ? 0.044 -12.418 -1.770 1.00 98.00 95 SER A C 1
ATOM 767 O O . SER A 1 95 ? -0.343 -13.569 -1.548 1.00 98.00 95 SER A O 1
ATOM 769 N N . SER A 1 96 ? -0.177 -11.798 -2.932 1.00 97.50 96 SER A N 1
ATOM 770 C CA . SER A 1 96 ? -0.620 -12.487 -4.148 1.00 97.50 96 SER A CA 1
ATOM 771 C C . SER A 1 96 ? 0.455 -13.395 -4.754 1.00 97.50 96 SER A C 1
ATOM 773 O O . SER A 1 96 ? 0.113 -14.258 -5.552 1.00 97.50 96 SER A O 1
ATOM 775 N N . ILE A 1 97 ? 1.726 -13.210 -4.385 1.00 96.25 97 ILE A N 1
ATOM 776 C CA . ILE A 1 97 ? 2.832 -14.111 -4.721 1.00 96.25 97 ILE A CA 1
ATOM 777 C C . ILE A 1 97 ? 2.995 -15.090 -3.556 1.00 96.25 97 ILE A C 1
ATOM 779 O O . ILE A 1 97 ? 3.365 -14.702 -2.447 1.00 96.25 97 ILE A O 1
ATOM 783 N N . GLU A 1 98 ? 2.700 -16.369 -3.789 1.00 93.38 98 GLU A N 1
ATOM 784 C CA . GLU A 1 98 ? 2.604 -17.368 -2.718 1.00 93.38 98 GLU A CA 1
ATOM 785 C C . GLU A 1 98 ? 3.900 -17.512 -1.914 1.00 93.38 98 GLU A C 1
ATOM 787 O O . GLU A 1 98 ? 3.858 -17.525 -0.682 1.00 93.38 98 GLU A O 1
ATOM 792 N N . GLN A 1 99 ? 5.050 -17.513 -2.594 1.00 94.25 99 GLN A N 1
ATOM 793 C CA . GLN A 1 99 ? 6.373 -17.671 -1.984 1.00 94.25 99 GLN A CA 1
ATOM 794 C C . GLN A 1 99 ? 6.674 -16.568 -0.963 1.00 94.25 99 GLN A C 1
ATOM 796 O O . GLN A 1 99 ? 7.338 -16.813 0.046 1.00 94.25 99 GLN A O 1
ATOM 801 N N . HIS A 1 100 ? 6.159 -15.358 -1.185 1.00 94.69 100 HIS A N 1
ATOM 802 C CA . HIS A 1 100 ? 6.390 -14.219 -0.302 1.00 94.69 100 HIS A CA 1
ATOM 803 C C . HIS A 1 100 ? 5.655 -14.336 1.043 1.00 94.69 100 HIS A C 1
ATOM 805 O O . HIS A 1 100 ? 6.042 -13.668 2.004 1.00 94.69 100 HIS A O 1
ATOM 811 N N . ASN A 1 101 ? 4.648 -15.215 1.158 1.00 93.12 101 ASN A N 1
ATOM 812 C CA . ASN A 1 101 ? 3.967 -15.485 2.430 1.00 93.12 101 ASN A CA 1
ATOM 813 C C . ASN A 1 101 ? 4.862 -16.215 3.447 1.00 93.12 101 ASN A C 1
ATOM 815 O O . ASN A 1 101 ? 4.570 -16.171 4.638 1.00 93.12 101 ASN A O 1
ATOM 819 N N . SER A 1 102 ? 5.958 -16.845 3.001 1.00 93.56 102 SER A N 1
ATOM 820 C CA . SER A 1 102 ? 6.914 -17.540 3.879 1.00 93.56 102 SER A CA 1
ATOM 821 C C . SER A 1 102 ? 7.791 -16.597 4.713 1.00 93.56 102 SER A C 1
ATOM 823 O O . SER A 1 102 ? 8.337 -17.012 5.732 1.00 93.56 102 SER A O 1
ATOM 825 N N . ASN A 1 103 ? 7.921 -15.326 4.311 1.00 95.38 103 ASN A N 1
ATOM 826 C CA . ASN A 1 103 ? 8.702 -14.330 5.045 1.00 95.38 103 ASN A CA 1
ATOM 827 C C . ASN A 1 103 ? 7.997 -12.955 5.072 1.00 95.38 103 ASN A C 1
ATOM 829 O O . ASN A 1 103 ? 8.401 -12.033 4.354 1.00 95.38 103 ASN A O 1
ATOM 833 N N . PRO A 1 104 ? 6.929 -12.811 5.883 1.00 94.94 104 PRO A N 1
ATOM 834 C CA . PRO A 1 104 ? 6.106 -11.601 5.949 1.00 94.94 104 PRO A CA 1
ATOM 835 C C . PRO A 1 104 ? 6.881 -10.314 6.249 1.00 94.94 104 PRO A C 1
ATOM 837 O O . PRO A 1 104 ? 6.697 -9.318 5.553 1.00 94.94 104 PRO A O 1
ATOM 840 N N . GLU A 1 105 ? 7.762 -10.346 7.253 1.00 95.19 105 GLU A N 1
ATOM 841 C CA . GLU A 1 105 ? 8.570 -9.201 7.701 1.00 95.19 105 GLU A CA 1
ATOM 842 C C . GLU A 1 105 ? 9.446 -8.675 6.558 1.00 95.19 105 GLU A C 1
ATOM 844 O O . GLU A 1 105 ? 9.335 -7.517 6.149 1.00 95.19 105 GLU A O 1
ATOM 849 N N . LYS A 1 106 ? 10.257 -9.554 5.951 1.00 96.31 106 LYS A N 1
ATOM 850 C CA . LYS A 1 106 ? 11.159 -9.175 4.855 1.00 96.31 106 LYS A CA 1
ATOM 851 C C . LYS A 1 106 ? 10.397 -8.657 3.636 1.00 96.31 106 LYS A C 1
ATOM 853 O O . LYS A 1 106 ? 10.823 -7.680 3.017 1.00 96.31 106 LYS A O 1
ATOM 858 N N . THR A 1 107 ? 9.282 -9.297 3.278 1.00 96.56 107 THR A N 1
ATOM 859 C CA . THR A 1 107 ? 8.457 -8.862 2.143 1.00 96.56 107 THR A CA 1
ATOM 860 C C . THR A 1 107 ? 7.834 -7.492 2.406 1.00 96.56 107 THR A C 1
ATOM 862 O O . THR A 1 107 ? 7.862 -6.621 1.535 1.00 96.56 107 THR A O 1
ATOM 865 N N . TYR A 1 108 ? 7.310 -7.271 3.611 1.00 96.56 108 TYR A N 1
ATOM 866 C CA . TYR A 1 108 ? 6.727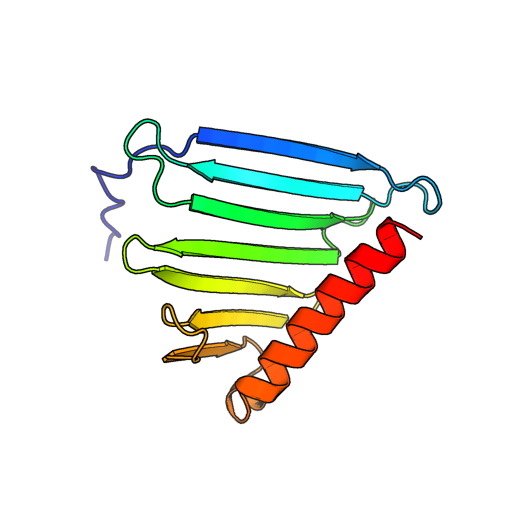 -5.995 4.007 1.00 96.56 108 TYR A CA 1
ATOM 867 C C . TYR A 1 108 ? 7.759 -4.855 3.999 1.00 96.56 108 TYR A C 1
ATOM 869 O O . TYR A 1 108 ? 7.483 -3.791 3.441 1.00 96.56 108 TYR A O 1
ATOM 877 N N . GLU A 1 109 ? 8.968 -5.078 4.526 1.00 96.44 109 GLU A N 1
ATOM 878 C CA . GLU A 1 109 ? 10.059 -4.095 4.463 1.00 96.44 109 GLU A CA 1
ATOM 879 C C . GLU A 1 109 ? 10.437 -3.744 3.018 1.00 96.44 109 GLU A C 1
ATOM 881 O O . GLU A 1 109 ? 10.539 -2.567 2.663 1.00 96.44 109 GLU A O 1
ATOM 886 N N . LYS A 1 110 ? 10.549 -4.749 2.142 1.00 96.00 110 LYS A N 1
ATOM 887 C CA . LYS A 1 110 ? 10.838 -4.531 0.718 1.00 96.00 110 LYS A CA 1
ATOM 888 C C . LYS A 1 110 ? 9.737 -3.720 0.026 1.00 96.00 110 LYS A C 1
ATOM 890 O O . LYS A 1 110 ? 10.036 -2.833 -0.773 1.00 96.00 110 LYS A O 1
ATOM 895 N N . ALA A 1 111 ? 8.471 -3.986 0.347 1.00 96.31 111 ALA A N 1
ATOM 896 C CA . ALA A 1 111 ? 7.337 -3.247 -0.201 1.00 96.31 111 ALA A CA 1
ATOM 897 C C . ALA A 1 111 ? 7.344 -1.771 0.226 1.00 96.31 111 ALA A C 1
ATOM 899 O O . ALA A 1 111 ? 7.114 -0.887 -0.605 1.00 96.31 111 ALA A O 1
ATOM 900 N N . LYS A 1 112 ? 7.666 -1.489 1.497 1.00 95.75 112 LYS A N 1
ATOM 901 C CA . LYS A 1 112 ? 7.872 -0.113 1.974 1.00 95.75 112 LYS A CA 1
ATOM 902 C C . LYS A 1 112 ? 8.996 0.578 1.214 1.00 95.75 112 LYS A C 1
ATOM 904 O O . LYS A 1 112 ? 8.819 1.724 0.805 1.00 95.75 112 LYS A O 1
ATOM 909 N N . GLU A 1 113 ? 10.115 -0.105 0.988 1.00 96.00 113 GLU A N 1
ATOM 910 C CA . GLU A 1 113 ? 11.246 0.484 0.270 1.00 96.00 113 GLU A CA 1
ATOM 911 C C . GLU A 1 113 ? 10.888 0.836 -1.179 1.00 96.00 113 GLU A C 1
ATOM 913 O O . GLU A 1 113 ? 11.256 1.907 -1.657 1.00 96.00 113 GLU A O 1
ATOM 918 N N . VAL A 1 114 ? 10.080 0.013 -1.858 1.00 94.56 114 VAL A N 1
ATOM 919 C CA . VAL A 1 114 ? 9.583 0.327 -3.210 1.00 94.56 114 VAL A CA 1
ATOM 920 C C . VAL A 1 114 ? 8.773 1.629 -3.217 1.00 94.56 114 VAL A C 1
ATOM 922 O O . VAL A 1 114 ? 9.013 2.499 -4.056 1.00 94.56 114 VAL A O 1
ATOM 925 N N . ILE A 1 115 ? 7.836 1.798 -2.280 1.00 94.00 115 ILE A N 1
ATOM 926 C CA . ILE A 1 115 ? 7.017 3.019 -2.181 1.00 94.00 115 ILE A CA 1
ATOM 927 C C . ILE A 1 115 ? 7.877 4.238 -1.816 1.00 94.00 115 ILE A C 1
ATOM 929 O O . ILE A 1 115 ? 7.718 5.311 -2.409 1.00 94.00 115 ILE A O 1
ATOM 933 N N . SER A 1 116 ? 8.825 4.076 -0.893 1.00 92.81 116 SER A N 1
ATOM 934 C CA . SER A 1 116 ? 9.774 5.127 -0.512 1.00 92.81 116 SER A CA 1
ATOM 935 C C . SER A 1 116 ? 10.638 5.557 -1.696 1.00 92.81 116 SER A C 1
ATOM 937 O O . SER A 1 116 ? 10.768 6.752 -1.958 1.00 92.81 116 SER A O 1
ATOM 939 N N . ALA A 1 117 ? 11.156 4.610 -2.480 1.00 92.31 117 ALA A N 1
ATOM 940 C CA . ALA A 1 117 ? 11.922 4.896 -3.689 1.00 92.31 117 ALA A CA 1
ATOM 941 C C . ALA A 1 117 ? 11.085 5.643 -4.739 1.00 92.31 117 ALA A C 1
ATOM 943 O O . ALA A 1 117 ? 11.561 6.613 -5.326 1.00 92.31 117 ALA A O 1
ATOM 944 N N . LYS A 1 118 ? 9.817 5.262 -4.942 1.00 90.81 118 LYS A N 1
ATOM 945 C CA . LYS A 1 118 ? 8.910 5.972 -5.864 1.00 90.81 118 LYS A CA 1
ATOM 946 C C . LYS A 1 118 ? 8.605 7.395 -5.411 1.00 90.81 118 LYS A C 1
ATOM 948 O O . LYS A 1 118 ? 8.548 8.284 -6.258 1.00 90.81 118 LYS A O 1
ATOM 953 N N . THR A 1 119 ? 8.473 7.606 -4.103 1.00 89.69 119 THR A N 1
ATOM 954 C CA . THR A 1 119 ? 8.328 8.941 -3.506 1.00 89.69 119 THR A CA 1
ATOM 955 C C . THR A 1 119 ? 9.580 9.782 -3.739 1.00 89.69 119 THR A C 1
ATOM 957 O O . THR A 1 119 ? 9.476 10.900 -4.233 1.00 89.69 119 THR A O 1
ATOM 960 N N . ARG A 1 120 ? 10.771 9.241 -3.451 1.00 89.44 120 ARG A N 1
ATOM 961 C CA . ARG A 1 120 ? 12.039 9.952 -3.675 1.00 89.44 120 ARG A CA 1
ATOM 962 C C . ARG A 1 120 ? 12.229 10.314 -5.144 1.00 89.44 120 ARG A C 1
ATOM 964 O O . ARG A 1 120 ? 12.507 11.464 -5.432 1.00 89.44 120 ARG A O 1
ATOM 971 N N . ASN A 1 121 ? 11.976 9.386 -6.063 1.00 85.81 121 ASN A N 1
ATOM 972 C CA . ASN A 1 121 ? 12.072 9.651 -7.502 1.00 85.81 121 ASN A CA 1
ATOM 973 C C . ASN A 1 121 ? 11.027 10.660 -8.002 1.00 85.81 121 ASN A C 1
ATOM 975 O O . ASN A 1 121 ? 11.217 11.263 -9.050 1.00 85.81 121 ASN A O 1
ATOM 979 N N . PHE A 1 122 ? 9.903 10.812 -7.297 1.00 86.62 122 PHE A N 1
ATOM 980 C CA . PHE A 1 122 ? 8.911 11.837 -7.610 1.00 86.62 122 PHE A CA 1
ATOM 981 C C . PHE A 1 122 ? 9.367 13.234 -7.159 1.00 86.62 122 PHE A C 1
ATOM 983 O O . PHE A 1 122 ? 9.088 14.209 -7.854 1.00 86.62 122 PHE A O 1
ATOM 990 N N . LEU A 1 123 ? 10.022 13.316 -5.994 1.00 83.56 123 LEU A N 1
ATOM 991 C CA . LEU A 1 123 ? 10.441 14.569 -5.357 1.00 83.56 123 LEU A CA 1
ATOM 992 C C . LEU A 1 123 ? 11.814 15.077 -5.808 1.00 83.56 123 LEU A C 1
ATOM 994 O O . LEU A 1 123 ? 12.040 16.283 -5.740 1.00 83.56 123 LEU A O 1
ATOM 998 N N . ALA A 1 124 ? 12.722 14.172 -6.182 1.00 73.38 124 ALA A N 1
ATOM 999 C CA . ALA A 1 124 ? 14.062 14.501 -6.655 1.00 73.38 124 ALA A CA 1
ATOM 1000 C C . ALA A 1 124 ? 13.968 15.319 -7.935 1.00 73.38 124 ALA A C 1
ATOM 1002 O O . ALA A 1 124 ? 14.540 16.429 -7.935 1.00 73.38 124 ALA A O 1
#

Secondary structure (DSSP, 8-state):
------TT-PPPEEEEEEEE-SSSTT-EEEEEEEE-SSS--SEEEEEEEEETTEEEEEEEEEE-TTS-EEEEEE-SS-EEEEEE-TT--EEEEEESSGGGGG-HHHHHHHHHHHHHHHHHHHH-

Foldseek 3Di:
DDPPPDPPDQDWDKDKDKDDFPPDPQWIWIWMWTAHPPPRPQTKIKIWIAGPVGTQWMWMWTADPQLWIWIWIGHPVKIKIFIAGNVRDTPDIDMPPPVCRVPRVVSVVVSVVVVVVSVVVRVD

Sequence (124 aa):
MTISILKNAVPLLKKSIEFNSSRTPGYRMTNTKYYTKSPLMPKIESHKFSTRDGIKCEFSTKSFQDGSKLDVFRLPDEIIKVVKNRFGEIKAFKSSIEQHNSNPEKTYEKAKEVISAKTRNFLA

pLDDT: mean 88.37, std 13.7, range [31.45, 98.44]